Protein AF-D4JEV8-F1 (afdb_monomer_lite)

pLDDT: mean 91.32, std 7.39, range [56.5, 96.88]

Organism: NCBI:txid717960

Radius of gyration: 12.53 Å; chains: 1; bounding box: 25×28×36 Å

Structure (mmCIF, N/CA/C/O backbone):
data_AF-D4JEV8-F1
#
_entry.id   AF-D4JEV8-F1
#
loop_
_atom_site.group_PDB
_atom_site.id
_atom_site.type_symbol
_atom_site.label_atom_id
_atom_site.label_alt_id
_atom_site.label_comp_id
_atom_site.label_asym_id
_atom_site.label_entity_id
_atom_site.label_seq_id
_atom_site.pdbx_PDB_ins_code
_atom_site.Cartn_x
_atom_site.Cartn_y
_atom_site.Cartn_z
_atom_site.occupancy
_atom_site.B_iso_or_equiv
_atom_site.auth_seq_id
_atom_site.auth_comp_id
_atom_site.auth_asym_id
_atom_site.auth_atom_id
_atom_site.pdbx_PDB_model_num
ATOM 1 N N . MET A 1 1 ? -0.895 1.803 -23.359 1.00 56.50 1 MET A N 1
ATOM 2 C CA . MET A 1 1 ? -1.058 0.550 -22.582 1.00 56.50 1 MET A CA 1
ATOM 3 C C . MET A 1 1 ? 0.253 -0.234 -22.430 1.00 56.50 1 MET A C 1
ATOM 5 O O . MET A 1 1 ? 0.335 -1.027 -21.507 1.00 56.50 1 MET A O 1
ATOM 9 N N . ASN A 1 2 ? 1.285 0.006 -23.259 1.00 78.94 2 ASN A N 1
ATOM 10 C CA . ASN A 1 2 ? 2.583 -0.690 -23.169 1.00 78.94 2 ASN A CA 1
ATOM 11 C C . ASN A 1 2 ? 3.472 -0.254 -21.984 1.00 78.94 2 ASN A C 1
ATOM 13 O O . ASN A 1 2 ? 4.395 -0.986 -21.619 1.00 78.94 2 ASN A O 1
ATOM 17 N N . ASP A 1 3 ? 3.178 0.889 -21.360 1.00 91.12 3 ASP A N 1
ATOM 18 C CA . ASP A 1 3 ? 4.032 1.499 -20.323 1.00 91.12 3 ASP A CA 1
ATOM 19 C C . ASP A 1 3 ? 3.563 1.213 -18.891 1.00 91.12 3 ASP A C 1
ATOM 21 O O . ASP A 1 3 ? 4.237 1.569 -17.926 1.00 91.12 3 ASP A O 1
ATOM 25 N N . LEU A 1 4 ? 2.426 0.525 -18.747 1.00 93.75 4 LEU A N 1
ATOM 26 C CA . LEU A 1 4 ? 1.900 0.084 -17.461 1.00 93.75 4 LEU A CA 1
ATOM 27 C C . LEU A 1 4 ? 2.307 -1.365 -17.192 1.00 93.75 4 LEU A C 1
ATOM 29 O O . LEU A 1 4 ? 2.216 -2.234 -18.061 1.00 93.75 4 LEU A O 1
ATOM 33 N N . LYS A 1 5 ? 2.733 -1.626 -15.963 1.00 94.50 5 LYS A N 1
ATOM 34 C CA . LYS A 1 5 ? 3.003 -2.950 -15.417 1.00 94.50 5 LYS A CA 1
ATOM 35 C C . LYS A 1 5 ? 1.938 -3.267 -14.375 1.00 94.50 5 LYS A C 1
ATOM 37 O O . LYS A 1 5 ? 1.683 -2.457 -13.490 1.00 94.50 5 LYS A O 1
ATOM 42 N N . LEU A 1 6 ? 1.310 -4.433 -14.489 1.00 95.56 6 LEU A N 1
ATOM 43 C CA . LEU A 1 6 ? 0.427 -4.941 -13.444 1.00 95.56 6 LEU A CA 1
ATOM 44 C C . LEU A 1 6 ? 1.279 -5.554 -12.332 1.00 95.56 6 LEU A C 1
ATOM 46 O O . LEU A 1 6 ? 2.023 -6.502 -12.581 1.00 95.56 6 LEU A O 1
ATOM 50 N N . ASP A 1 7 ? 1.124 -5.044 -11.118 1.00 95.31 7 ASP A N 1
ATOM 51 C CA . ASP A 1 7 ? 1.669 -5.639 -9.905 1.00 95.31 7 ASP A CA 1
ATOM 52 C C . ASP A 1 7 ? 0.551 -5.901 -8.885 1.00 95.31 7 ASP A C 1
ATOM 54 O O . ASP A 1 7 ? -0.532 -5.311 -8.931 1.00 95.31 7 ASP A O 1
ATOM 58 N N . TYR A 1 8 ? 0.83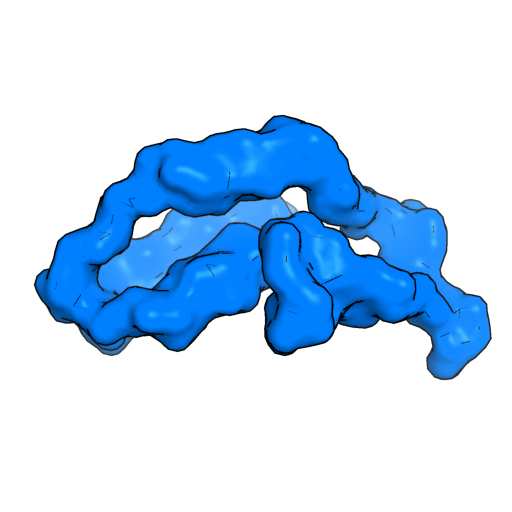4 -6.806 -7.950 1.00 95.88 8 TYR A N 1
ATOM 59 C CA . TYR A 1 8 ? -0.064 -7.183 -6.861 1.00 95.88 8 TYR A CA 1
ATOM 60 C C . TYR A 1 8 ? 0.509 -6.662 -5.546 1.00 95.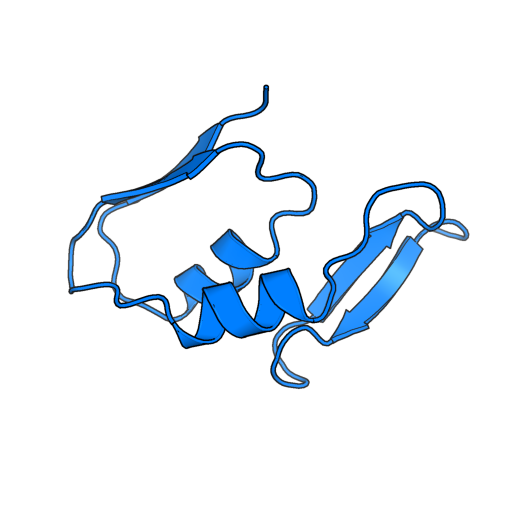88 8 TYR A C 1
ATOM 62 O O . TYR A 1 8 ? 1.682 -6.914 -5.236 1.00 95.88 8 TYR A O 1
ATOM 70 N N . PHE A 1 9 ? -0.292 -5.901 -4.799 1.00 94.38 9 PHE A N 1
ATOM 71 C CA . PHE A 1 9 ? 0.213 -5.134 -3.665 1.00 94.38 9 PHE A CA 1
ATOM 72 C C . PHE A 1 9 ? 0.562 -6.028 -2.466 1.00 94.38 9 PHE A C 1
ATOM 74 O O . PHE A 1 9 ? 1.733 -6.353 -2.270 1.00 94.38 9 PHE A O 1
ATOM 81 N N . ILE A 1 10 ? -0.435 -6.451 -1.686 1.00 93.44 10 ILE A N 1
ATOM 82 C CA . ILE A 1 10 ? -0.268 -7.369 -0.539 1.00 93.44 10 ILE A CA 1
ATOM 83 C C . ILE A 1 10 ? -0.898 -8.733 -0.832 1.00 93.44 10 ILE A C 1
ATOM 85 O O . ILE A 1 10 ? -0.335 -9.773 -0.495 1.00 93.44 10 ILE A O 1
ATOM 89 N N . ARG A 1 11 ? -2.049 -8.729 -1.504 1.00 92.25 11 ARG A N 1
ATOM 90 C CA . ARG A 1 11 ? -2.782 -9.918 -1.945 1.00 92.25 11 ARG A CA 1
ATOM 91 C C . ARG A 1 11 ? -3.099 -9.801 -3.437 1.00 92.25 11 ARG A C 1
ATOM 93 O O . ARG A 1 11 ? -3.041 -8.711 -4.002 1.00 92.25 11 ARG A O 1
ATOM 100 N N . GLN A 1 12 ? -3.440 -10.917 -4.078 1.00 92.25 12 GLN A N 1
ATOM 101 C CA . GLN A 1 12 ? -3.679 -10.963 -5.529 1.00 92.25 12 GLN A CA 1
ATOM 102 C C . GLN A 1 12 ? -4.956 -10.231 -5.986 1.00 92.25 12 GLN A C 1
ATOM 104 O O . GLN A 1 12 ? -5.108 -9.930 -7.171 1.00 92.25 12 GLN A O 1
ATOM 109 N N . ASP A 1 13 ? -5.870 -9.933 -5.067 1.00 93.31 13 ASP A N 1
ATOM 110 C CA . ASP A 1 13 ? -7.063 -9.121 -5.309 1.00 93.31 13 ASP A CA 1
ATOM 111 C C . ASP A 1 13 ? -6.767 -7.610 -5.309 1.00 93.31 13 ASP A C 1
ATOM 113 O O . ASP A 1 13 ? -7.457 -6.865 -6.001 1.00 93.31 13 ASP A O 1
ATOM 117 N N . PHE A 1 14 ? -5.681 -7.163 -4.667 1.00 95.12 14 PHE A N 1
ATOM 118 C CA . PHE A 1 14 ? -5.212 -5.775 -4.734 1.00 95.12 14 PHE A CA 1
ATOM 119 C C . PHE A 1 14 ? -4.271 -5.567 -5.921 1.00 95.12 14 PHE A C 1
ATOM 121 O O . PHE A 1 14 ? -3.046 -5.702 -5.820 1.00 95.12 14 PHE A O 1
ATOM 128 N N . LYS A 1 15 ? -4.871 -5.249 -7.067 1.00 95.44 15 LYS A N 1
ATOM 129 C CA . LYS A 1 15 ? -4.182 -5.008 -8.337 1.00 95.44 15 LYS A CA 1
ATOM 130 C C . LYS A 1 15 ? -3.862 -3.531 -8.503 1.00 95.44 15 LYS A C 1
ATOM 132 O O . LYS A 1 15 ? -4.753 -2.696 -8.381 1.00 95.44 15 LYS A O 1
ATOM 137 N N . LEU A 1 16 ? -2.624 -3.224 -8.877 1.00 95.00 16 LEU A N 1
ATOM 138 C CA . LEU A 1 16 ? -2.217 -1.866 -9.212 1.00 95.00 16 LEU A CA 1
ATOM 139 C C . LEU A 1 16 ? -1.442 -1.857 -10.529 1.00 95.00 16 LEU A C 1
ATOM 141 O O . LEU A 1 16 ? -0.466 -2.588 -10.701 1.00 95.00 16 LEU A O 1
ATOM 145 N N . TYR A 1 17 ? -1.882 -1.017 -11.463 1.00 95.25 17 TYR A N 1
ATOM 146 C CA . TYR A 1 17 ? -1.144 -0.747 -12.691 1.00 95.25 17 TYR A CA 1
ATOM 147 C C . TYR A 1 17 ? -0.179 0.410 -12.441 1.00 95.25 17 TYR A C 1
ATOM 149 O O . TYR A 1 17 ? -0.608 1.529 -12.172 1.00 95.25 17 TYR A O 1
ATOM 157 N N . GLN A 1 18 ? 1.119 0.141 -12.534 1.00 94.50 18 GLN A N 1
ATOM 158 C CA . GLN A 1 18 ? 2.185 1.098 -12.248 1.00 94.50 18 GLN A CA 1
ATOM 159 C C . GLN A 1 18 ? 2.912 1.469 -13.536 1.00 94.50 18 GLN A C 1
ATOM 161 O O . GLN A 1 18 ? 3.198 0.604 -14.364 1.00 94.50 18 GLN A O 1
ATOM 166 N N . HIS A 1 19 ? 3.206 2.752 -13.731 1.00 93.88 19 HIS A N 1
ATOM 167 C CA . HIS A 1 19 ? 3.997 3.180 -14.881 1.00 93.88 19 HIS A CA 1
ATOM 168 C C . HIS A 1 19 ? 5.464 2.788 -14.678 1.00 93.88 19 HIS A C 1
ATOM 170 O O . HIS A 1 19 ? 6.046 3.140 -13.656 1.00 93.88 19 HIS A O 1
ATOM 176 N N . LYS A 1 20 ? 6.073 2.110 -15.659 1.00 91.44 20 LYS A N 1
ATOM 177 C CA . LYS A 1 20 ? 7.424 1.514 -15.559 1.00 91.44 20 LYS A CA 1
ATOM 178 C C . LYS A 1 20 ? 8.525 2.505 -15.156 1.00 91.44 20 LYS A C 1
ATOM 180 O O . LYS A 1 20 ? 9.398 2.152 -14.375 1.00 91.44 20 LYS A O 1
ATOM 185 N N . GLU A 1 21 ? 8.428 3.742 -15.635 1.00 92.12 21 GLU A N 1
ATOM 186 C CA . GLU A 1 21 ? 9.389 4.820 -15.341 1.00 92.12 21 GLU A CA 1
ATOM 187 C C . GLU A 1 21 ? 9.076 5.643 -14.073 1.00 92.12 21 GLU A C 1
ATOM 189 O O . GLU A 1 21 ? 9.798 6.583 -13.753 1.00 92.12 21 GLU A O 1
ATOM 194 N N . HIS A 1 22 ? 7.989 5.340 -13.355 1.00 90.12 22 HIS A N 1
ATOM 195 C CA . HIS A 1 22 ? 7.613 6.047 -12.127 1.00 90.12 22 HIS A CA 1
ATOM 196 C C . HIS A 1 22 ? 7.904 5.197 -10.888 1.00 90.12 22 HIS A C 1
ATOM 198 O O . HIS A 1 22 ? 8.280 4.026 -10.964 1.00 90.12 22 HIS A O 1
ATOM 204 N N . PHE A 1 23 ? 7.729 5.798 -9.714 1.00 89.62 23 PHE A N 1
ATOM 205 C CA . PHE A 1 23 ? 7.833 5.082 -8.451 1.00 89.62 23 PHE A CA 1
ATOM 206 C C . PHE A 1 23 ? 6.885 3.874 -8.419 1.00 89.62 23 PHE A C 1
ATOM 208 O O . PHE A 1 23 ? 5.707 3.965 -8.772 1.00 89.62 23 PHE A O 1
ATOM 215 N N . HIS A 1 24 ? 7.423 2.743 -7.969 1.00 94.00 24 HIS A N 1
ATOM 216 C CA . HIS A 1 24 ? 6.655 1.539 -7.692 1.00 94.00 24 HIS A CA 1
ATOM 217 C C . HIS A 1 24 ? 6.601 1.339 -6.189 1.00 94.00 24 HIS A C 1
ATOM 219 O O . HIS A 1 24 ? 7.605 1.553 -5.502 1.00 94.00 24 HIS A O 1
ATOM 225 N N . PHE A 1 25 ? 5.460 0.873 -5.682 1.00 94.38 25 PHE A N 1
ATOM 226 C CA . PHE A 1 25 ? 5.411 0.447 -4.292 1.00 94.38 25 PHE A CA 1
ATOM 227 C C . PHE A 1 25 ? 6.483 -0.620 -4.048 1.00 94.38 25 PHE A C 1
ATOM 229 O O . PHE A 1 25 ? 6.777 -1.469 -4.896 1.00 94.38 25 PHE A O 1
ATOM 236 N N . ASN A 1 26 ? 7.075 -0.573 -2.866 1.00 93.75 26 ASN A N 1
ATOM 237 C CA . ASN A 1 26 ? 8.181 -1.435 -2.488 1.00 93.75 26 ASN A CA 1
ATOM 238 C C . ASN A 1 26 ? 7.851 -2.165 -1.179 1.00 93.75 26 ASN A C 1
ATOM 240 O O . ASN A 1 26 ? 6.700 -2.205 -0.730 1.00 93.75 26 ASN A O 1
ATOM 244 N N . THR A 1 27 ? 8.858 -2.794 -0.580 1.00 95.19 27 THR A N 1
ATOM 245 C CA . THR A 1 27 ? 8.700 -3.473 0.709 1.00 95.19 27 THR A CA 1
ATOM 246 C C . THR A 1 27 ? 8.256 -2.507 1.808 1.00 95.19 27 THR A C 1
ATOM 248 O O . THR A 1 27 ? 7.372 -2.866 2.579 1.00 95.19 27 THR A O 1
ATOM 251 N N . ASP A 1 28 ? 8.769 -1.277 1.839 1.00 94.00 28 ASP A N 1
ATOM 252 C CA . ASP A 1 28 ? 8.409 -0.285 2.859 1.00 94.00 28 ASP A CA 1
ATOM 253 C C . ASP A 1 28 ? 6.936 0.123 2.745 1.00 94.00 28 ASP A C 1
ATOM 255 O O . ASP A 1 28 ? 6.227 0.131 3.748 1.00 94.00 28 ASP A O 1
ATOM 259 N N . THR A 1 29 ? 6.429 0.360 1.527 1.00 95.19 29 THR A N 1
ATOM 260 C CA . THR A 1 29 ? 5.001 0.648 1.298 1.00 95.19 29 THR A CA 1
ATOM 261 C C . THR A 1 29 ? 4.110 -0.493 1.799 1.00 95.19 29 THR A C 1
ATOM 263 O O . THR A 1 29 ? 3.078 -0.251 2.422 1.00 95.19 29 THR A O 1
ATOM 266 N N . ARG A 1 30 ? 4.515 -1.750 1.566 1.00 95.94 30 ARG A N 1
ATOM 267 C CA . ARG A 1 30 ? 3.778 -2.936 2.039 1.00 95.94 30 ARG A CA 1
ATOM 268 C C . ARG A 1 30 ? 3.810 -3.071 3.559 1.00 95.94 30 ARG A C 1
ATOM 270 O O . ARG A 1 30 ? 2.799 -3.420 4.163 1.00 95.94 30 ARG A O 1
ATOM 277 N N . LEU A 1 31 ? 4.962 -2.824 4.178 1.00 96.88 31 LEU A N 1
ATOM 278 C CA . LEU A 1 31 ? 5.101 -2.867 5.633 1.00 96.88 31 LEU A CA 1
ATOM 279 C C . LEU A 1 31 ? 4.283 -1.758 6.294 1.00 96.88 31 LEU A C 1
ATOM 281 O O . LEU A 1 31 ? 3.597 -2.030 7.275 1.00 96.88 31 LEU A O 1
ATOM 285 N N . LEU A 1 32 ? 4.288 -0.551 5.721 1.00 96.00 32 LEU A N 1
ATOM 286 C CA . LEU A 1 32 ? 3.460 0.556 6.188 1.00 96.00 32 LEU A CA 1
ATOM 287 C C . LEU A 1 32 ? 1.972 0.205 6.104 1.00 96.00 32 LEU A C 1
ATOM 2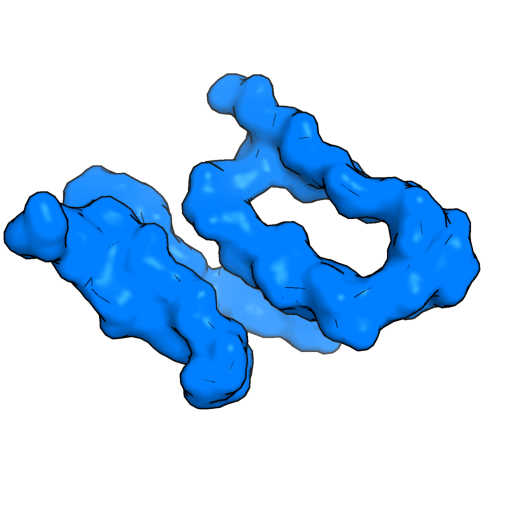89 O O . LEU A 1 32 ? 1.269 0.359 7.095 1.00 96.00 32 LEU A O 1
ATOM 293 N N . ALA A 1 33 ? 1.506 -0.347 4.981 1.00 95.81 33 ALA A N 1
ATOM 294 C CA . ALA A 1 33 ? 0.124 -0.803 4.842 1.00 95.81 33 ALA A CA 1
ATOM 295 C C . ALA A 1 33 ? -0.268 -1.846 5.905 1.00 95.81 33 ALA A C 1
ATOM 297 O O . ALA A 1 33 ? -1.292 -1.693 6.563 1.00 95.81 33 ALA A O 1
ATOM 298 N N . ASN A 1 34 ? 0.574 -2.853 6.153 1.00 95.19 34 ASN A N 1
ATOM 299 C CA . ASN A 1 34 ? 0.327 -3.836 7.216 1.00 95.19 34 ASN A CA 1
ATOM 300 C C . ASN A 1 34 ? 0.370 -3.238 8.635 1.00 95.19 34 ASN A C 1
ATOM 302 O O . ASN A 1 34 ? -0.199 -3.815 9.560 1.00 95.19 34 ASN A O 1
ATOM 306 N N . PHE A 1 35 ? 1.066 -2.116 8.824 1.00 96.25 35 PHE A N 1
ATOM 307 C CA . PHE A 1 35 ? 1.142 -1.409 10.100 1.00 96.25 35 PHE 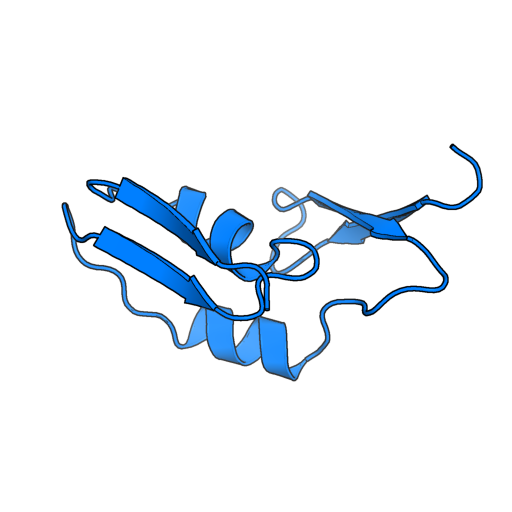A CA 1
ATOM 308 C C . PHE A 1 35 ? -0.058 -0.478 10.341 1.00 96.25 35 PHE A C 1
ATOM 310 O O . PHE A 1 35 ? -0.372 -0.183 11.497 1.00 96.25 35 PHE A O 1
ATOM 317 N N . LEU A 1 36 ? -0.729 -0.019 9.277 1.00 94.06 36 LEU A N 1
ATOM 318 C CA . LEU A 1 36 ? -1.888 0.866 9.377 1.00 94.06 36 LEU A CA 1
ATOM 319 C C . LEU A 1 36 ? -3.005 0.214 10.200 1.00 94.06 36 LEU A C 1
ATOM 321 O O . LEU A 1 36 ? -3.417 -0.919 9.957 1.00 94.06 36 LEU A O 1
ATOM 325 N N . LYS A 1 37 ? -3.526 0.985 11.153 1.00 93.25 37 LYS A N 1
ATOM 326 C CA . LYS A 1 37 ? -4.761 0.690 11.877 1.00 93.25 37 LYS A CA 1
ATOM 327 C C . LYS A 1 37 ? -5.743 1.796 11.543 1.00 93.25 37 LYS A C 1
ATOM 329 O O . LYS A 1 37 ? -5.455 2.955 11.825 1.00 93.25 37 LYS A O 1
ATOM 334 N N . VAL A 1 38 ? -6.852 1.422 10.923 1.00 93.44 38 VAL A N 1
ATOM 335 C CA . VAL A 1 38 ? -7.920 2.337 10.523 1.00 93.44 38 VAL A CA 1
ATOM 336 C C . VAL A 1 38 ? -9.155 1.942 11.314 1.00 93.44 38 VAL A C 1
ATOM 338 O O . VAL A 1 38 ? -9.552 0.778 11.268 1.00 93.44 38 VAL A O 1
ATOM 341 N N . ASN A 1 39 ? -9.715 2.877 12.080 1.00 92.12 39 ASN A N 1
ATOM 342 C CA . ASN A 1 39 ? -10.949 2.638 12.821 1.00 92.12 39 ASN A CA 1
ATOM 343 C C . ASN A 1 39 ? -12.167 3.037 11.980 1.00 92.12 39 ASN A C 1
ATOM 345 O O . ASN A 1 39 ? -12.082 3.877 11.079 1.00 92.12 39 ASN A O 1
ATOM 349 N N . ASP A 1 40 ? -13.317 2.459 12.319 1.00 91.38 40 ASP A N 1
ATOM 350 C CA . ASP A 1 40 ? -14.575 2.749 11.639 1.00 91.38 40 ASP A CA 1
ATOM 351 C C . ASP A 1 40 ? -14.885 4.252 11.664 1.00 91.38 40 ASP A C 1
ATOM 353 O O . ASP A 1 40 ? -14.765 4.926 12.691 1.00 91.38 40 ASP A O 1
ATOM 357 N N . GLN A 1 41 ? -15.332 4.769 10.521 1.00 91.94 41 GLN A N 1
ATOM 358 C CA . GLN A 1 41 ? -15.736 6.161 10.318 1.00 91.94 41 GLN A CA 1
ATOM 359 C C . GLN A 1 41 ? -14.610 7.199 10.491 1.00 91.94 41 GLN A C 1
ATOM 361 O O . GLN A 1 41 ? -14.879 8.405 10.566 1.00 91.94 41 GLN A O 1
ATOM 366 N N . GLU A 1 42 ? -13.343 6.779 10.490 1.00 93.31 42 GLU A N 1
ATOM 367 C CA . GLU A 1 42 ? -12.217 7.710 10.426 1.00 93.31 42 GLU A CA 1
ATOM 368 C C . GLU A 1 42 ? -12.079 8.349 9.040 1.00 93.31 42 GLU A C 1
ATOM 370 O O . GLU A 1 42 ? -12.613 7.881 8.032 1.00 93.31 42 GLU A O 1
ATOM 375 N N . THR A 1 43 ? -11.378 9.481 8.997 1.00 94.00 43 THR A N 1
ATOM 376 C CA . THR A 1 43 ? -10.984 10.135 7.748 1.00 94.00 43 THR A CA 1
ATOM 377 C C . THR A 1 43 ? -9.495 9.921 7.532 1.00 94.00 43 THR A C 1
ATOM 379 O O . THR A 1 43 ? -8.694 10.295 8.387 1.00 94.00 43 THR A O 1
ATOM 382 N N . VAL A 1 44 ? -9.133 9.348 6.386 1.00 94.69 44 VAL A N 1
ATOM 383 C CA . VAL A 1 44 ? -7.744 9.058 6.019 1.00 94.69 44 VAL A CA 1
ATOM 384 C C . VAL A 1 44 ? -7.275 10.052 4.959 1.00 94.69 44 VAL A C 1
ATOM 386 O O . VAL A 1 44 ? -7.981 10.309 3.985 1.00 94.69 44 VAL A O 1
ATOM 389 N N . LEU A 1 45 ? -6.078 10.608 5.151 1.00 94.88 45 LEU A N 1
ATOM 390 C CA . LEU A 1 45 ? -5.394 11.464 4.183 1.00 94.88 45 LEU A CA 1
ATOM 391 C C . LEU A 1 45 ? -4.041 10.843 3.832 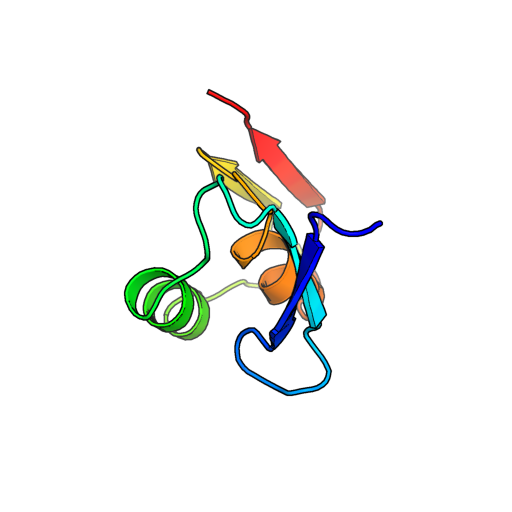1.00 94.88 45 LEU A C 1
ATOM 393 O O . LEU A 1 45 ? -3.172 10.745 4.697 1.00 94.88 45 LEU A O 1
ATOM 397 N N . ASP A 1 46 ? -3.864 10.463 2.568 1.00 93.44 46 ASP A N 1
ATOM 398 C CA . ASP A 1 46 ? -2.576 10.012 2.036 1.00 93.44 46 ASP A CA 1
ATOM 399 C C . ASP A 1 46 ? -1.804 11.211 1.458 1.00 93.44 46 ASP A C 1
ATOM 401 O O . ASP A 1 46 ? -2.294 11.928 0.580 1.00 93.44 46 ASP A O 1
ATOM 405 N N . ILE A 1 47 ? -0.608 11.477 1.986 1.00 93.06 47 ILE A N 1
ATOM 406 C CA . ILE A 1 47 ? 0.249 12.596 1.570 1.00 93.06 47 ILE A CA 1
ATOM 407 C C . ILE A 1 47 ? 1.437 12.027 0.808 1.00 93.06 47 ILE A C 1
ATOM 409 O O . ILE A 1 47 ? 2.165 11.181 1.322 1.00 93.06 47 ILE A O 1
ATOM 413 N N . GLY A 1 48 ? 1.667 12.525 -0.409 1.00 88.44 48 GLY A N 1
ATOM 414 C CA . GLY A 1 48 ? 2.651 11.910 -1.302 1.00 88.44 48 GLY A CA 1
ATOM 415 C C . GLY A 1 48 ? 2.120 10.622 -1.939 1.00 88.44 48 GLY A C 1
ATOM 416 O O . GLY A 1 48 ? 2.896 9.723 -2.248 1.00 88.44 48 GLY A O 1
ATOM 417 N N . THR A 1 49 ? 0.802 10.580 -2.168 1.00 87.50 49 THR A N 1
ATOM 418 C CA . THR A 1 49 ? -0.001 9.433 -2.637 1.00 87.50 49 THR A CA 1
ATOM 419 C C . THR A 1 49 ? 0.626 8.646 -3.796 1.00 87.50 49 THR A C 1
ATOM 421 O O . THR A 1 49 ? 0.470 7.430 -3.888 1.00 87.50 49 THR A O 1
ATOM 424 N N . ASN A 1 50 ? 1.351 9.323 -4.696 1.00 91.00 50 ASN A N 1
ATOM 425 C CA . ASN A 1 50 ? 1.996 8.738 -5.873 1.00 91.00 50 ASN A CA 1
ATOM 426 C C . ASN A 1 50 ? 1.030 7.874 -6.713 1.00 91.00 50 ASN A C 1
ATOM 428 O O . ASN A 1 50 ? 0.205 8.419 -7.440 1.00 91.00 50 ASN A O 1
ATOM 432 N N . ASN A 1 51 ? 1.130 6.547 -6.611 1.00 91.44 51 ASN A N 1
ATOM 433 C CA . ASN A 1 51 ? 0.330 5.569 -7.344 1.00 91.44 51 ASN A CA 1
ATOM 434 C C . ASN A 1 51 ? -0.892 5.062 -6.554 1.00 91.44 51 ASN A C 1
ATOM 436 O O . ASN A 1 51 ? -1.619 4.211 -7.056 1.00 91.44 51 ASN A O 1
ATOM 440 N N . GLY A 1 52 ? -1.116 5.562 -5.336 1.00 93.62 52 GLY A N 1
ATOM 441 C CA . GLY A 1 52 ? -2.288 5.256 -4.518 1.00 93.62 52 GLY A CA 1
ATOM 442 C C . GLY A 1 52 ? -2.275 3.879 -3.856 1.00 93.62 52 GLY A C 1
ATOM 443 O O . GLY A 1 52 ? -3.329 3.411 -3.436 1.00 93.62 52 GLY A O 1
ATOM 444 N N . ALA A 1 53 ? -1.121 3.210 -3.741 1.00 95.56 53 ALA A N 1
ATOM 445 C CA . ALA A 1 53 ? -1.041 1.874 -3.140 1.00 95.56 53 ALA A CA 1
ATOM 446 C C . ALA A 1 53 ? -1.608 1.805 -1.705 1.00 95.56 53 ALA A C 1
ATOM 448 O O . ALA A 1 53 ? -2.242 0.812 -1.347 1.00 95.56 53 ALA A O 1
ATOM 449 N N . LEU A 1 54 ? -1.413 2.851 -0.892 1.00 95.56 54 LEU A N 1
ATOM 450 C CA . LEU A 1 54 ? -1.949 2.903 0.472 1.00 95.56 54 LEU A CA 1
ATOM 451 C C . LEU A 1 54 ? -3.458 3.165 0.485 1.00 95.56 54 LEU A C 1
ATOM 453 O O . LEU A 1 54 ? -4.168 2.503 1.235 1.00 95.56 54 LEU A O 1
ATOM 457 N N . LEU A 1 55 ? -3.967 4.050 -0.376 1.00 94.62 55 LEU A N 1
ATOM 458 C CA . LEU A 1 55 ? -5.413 4.259 -0.517 1.00 94.62 55 LEU A CA 1
ATOM 459 C C . LEU A 1 55 ? -6.131 2.997 -1.010 1.00 94.62 55 LEU A C 1
ATOM 461 O O . LEU A 1 55 ? -7.177 2.653 -0.470 1.00 94.62 55 LEU A O 1
ATOM 465 N N . LEU A 1 56 ? -5.535 2.258 -1.953 1.00 95.00 56 LEU A N 1
ATOM 466 C CA . LEU A 1 56 ? -6.044 0.955 -2.395 1.00 95.00 56 LEU A CA 1
ATOM 467 C C . LEU A 1 56 ? -6.136 -0.046 -1.232 1.00 95.00 56 LEU A C 1
ATOM 469 O O . LEU A 1 56 ? -7.055 -0.853 -1.181 1.00 95.00 56 LEU A O 1
ATOM 473 N N . TRP A 1 57 ? -5.187 -0.012 -0.297 1.00 95.25 57 TRP A N 1
ATOM 474 C CA . TRP A 1 57 ? -5.239 -0.854 0.897 1.00 95.25 57 TRP A CA 1
ATOM 475 C C . TRP A 1 57 ? -6.293 -0.399 1.900 1.00 95.25 57 TRP A C 1
ATOM 477 O O . TRP A 1 57 ? -6.935 -1.240 2.527 1.00 95.25 57 TRP A O 1
ATOM 487 N N . VAL A 1 58 ? -6.472 0.913 2.055 1.00 94.88 58 VAL A N 1
ATOM 488 C CA . VAL A 1 58 ? -7.449 1.483 2.987 1.00 94.88 58 VAL A CA 1
ATOM 489 C C . VAL A 1 58 ? -8.893 1.241 2.531 1.00 94.88 58 VAL A C 1
ATOM 491 O O . VAL A 1 58 ? -9.779 1.153 3.374 1.00 94.88 58 VAL A O 1
ATOM 494 N N . ASP A 1 59 ? -9.122 1.042 1.232 1.00 92.12 59 ASP A N 1
ATOM 495 C CA . ASP A 1 59 ? -10.435 0.755 0.629 1.00 92.12 59 ASP A CA 1
ATOM 496 C C . ASP A 1 59 ? -11.154 -0.474 1.222 1.00 92.12 59 ASP A C 1
ATOM 498 O O . ASP A 1 59 ? -12.366 -0.611 1.106 1.00 92.12 59 ASP A O 1
ATOM 502 N N . GLN A 1 60 ? -10.431 -1.368 1.903 1.00 92.06 60 GLN A N 1
ATOM 503 C CA . GLN A 1 60 ? -11.036 -2.525 2.571 1.00 92.06 60 GLN A CA 1
ATOM 504 C C . GLN A 1 60 ? -11.644 -2.216 3.954 1.00 92.06 60 GLN A C 1
ATOM 506 O O . GLN A 1 60 ? -12.214 -3.121 4.565 1.00 92.06 60 GLN A O 1
ATOM 511 N N . PHE A 1 61 ? -11.476 -0.997 4.479 1.00 93.56 61 PHE A N 1
ATOM 512 C CA . PHE A 1 61 ? -11.984 -0.579 5.790 1.00 93.56 61 PHE A CA 1
ATOM 513 C C . PHE A 1 61 ? -13.198 0.351 5.655 1.00 93.56 61 PHE A C 1
ATOM 515 O O . PHE A 1 61 ? -13.313 1.119 4.703 1.00 93.56 61 PHE A O 1
ATOM 522 N N . GLU A 1 62 ? -14.073 0.343 6.663 1.00 91.81 62 GLU A N 1
ATOM 523 C CA . GLU A 1 62 ? -15.261 1.205 6.743 1.00 91.81 62 GLU A CA 1
ATOM 524 C C . GLU A 1 62 ? -14.891 2.633 7.181 1.00 91.81 62 GLU A C 1
ATOM 526 O O . GLU A 1 62 ? -15.130 3.055 8.313 1.00 91.81 62 GLU A O 1
ATOM 531 N N . VAL A 1 63 ? -14.276 3.398 6.284 1.00 91.56 63 VAL A N 1
ATOM 532 C CA . VAL A 1 63 ? -13.893 4.799 6.522 1.00 91.56 63 VAL A CA 1
ATOM 533 C C . VAL A 1 63 ? -15.025 5.773 6.206 1.00 91.56 63 VAL A C 1
ATOM 535 O O . VAL A 1 63 ? -15.869 5.530 5.348 1.00 91.56 63 VAL A O 1
ATOM 538 N N . LYS A 1 64 ? -15.016 6.940 6.858 1.00 86.88 64 LYS A N 1
ATOM 539 C CA . LYS A 1 64 ? -15.945 8.031 6.532 1.00 86.88 64 LYS A CA 1
ATOM 540 C C . LYS A 1 64 ? -15.550 8.727 5.233 1.00 86.88 64 LYS A C 1
ATOM 542 O O . LYS A 1 64 ? -16.421 9.074 4.447 1.00 86.88 64 LYS A O 1
ATOM 547 N N . ASN A 1 65 ? -14.250 8.974 5.047 1.00 87.00 65 ASN A N 1
ATOM 548 C CA . ASN A 1 65 ? -13.679 9.567 3.837 1.00 87.00 65 ASN A CA 1
ATOM 549 C C . ASN A 1 65 ? -12.225 9.102 3.643 1.00 87.00 65 ASN A C 1
ATOM 551 O O . ASN A 1 65 ? -11.456 9.071 4.606 1.00 87.00 65 ASN A O 1
ATOM 555 N N . SER A 1 66 ? -11.834 8.871 2.390 1.00 82.00 66 SER A N 1
ATOM 556 C CA . SER A 1 66 ? -10.442 8.671 1.960 1.00 82.00 66 SER A CA 1
ATOM 557 C C . SER A 1 66 ? -10.048 9.797 1.013 1.00 82.00 66 SER A C 1
ATOM 559 O O . SER A 1 66 ? -10.751 10.053 0.037 1.00 82.00 66 SER A O 1
ATOM 561 N N . MET A 1 67 ? -8.949 10.489 1.301 1.00 89.81 67 MET A N 1
ATOM 562 C CA . MET A 1 67 ? -8.505 11.667 0.552 1.00 89.81 67 MET A CA 1
ATOM 563 C C . MET A 1 67 ? -7.048 11.522 0.108 1.00 89.81 67 MET A C 1
ATOM 565 O O . MET A 1 67 ? -6.219 10.978 0.838 1.00 89.81 67 MET A O 1
ATOM 569 N N . GLU A 1 68 ? -6.732 12.065 -1.068 1.00 85.81 68 GLU A N 1
ATOM 570 C CA . GLU A 1 68 ? -5.365 12.183 -1.584 1.00 85.81 68 GLU A CA 1
ATOM 571 C C . GLU A 1 68 ? -4.867 13.632 -1.499 1.00 85.81 68 GLU A C 1
ATOM 573 O O . GLU A 1 68 ? -5.606 14.577 -1.781 1.00 85.81 68 GLU A O 1
ATOM 578 N N . SER A 1 69 ? -3.591 13.808 -1.159 1.00 80.81 69 SER A N 1
ATOM 579 C CA . SER A 1 69 ? -2.854 15.054 -1.370 1.00 80.81 69 SER A CA 1
ATOM 580 C C . SER A 1 69 ? -1.648 14.790 -2.267 1.00 80.81 69 SER A C 1
ATOM 582 O O . SER A 1 69 ? -0.825 13.904 -1.999 1.00 80.81 69 SER A O 1
ATOM 584 N N . LYS A 1 70 ? -1.557 15.559 -3.356 1.00 68.56 70 LYS A N 1
ATOM 585 C CA . LYS A 1 70 ? -0.418 15.555 -4.279 1.00 68.56 70 LYS A CA 1
ATOM 586 C C . LYS A 1 70 ? 0.483 16.728 -3.909 1.00 68.56 70 LYS A C 1
ATOM 588 O O . LYS A 1 70 ? 0.029 17.870 -3.933 1.00 68.56 70 LYS A O 1
ATOM 593 N N . CYS A 1 71 ? 1.716 16.420 -3.518 1.00 56.97 71 CYS A N 1
ATOM 594 C CA . CYS A 1 71 ? 2.778 17.412 -3.378 1.00 56.97 71 CYS A CA 1
ATOM 595 C C . CYS A 1 71 ? 3.356 17.769 -4.748 1.00 56.97 71 CYS A C 1
ATOM 597 O O . CYS A 1 71 ? 3.416 16.858 -5.608 1.00 56.97 71 CYS A O 1
#

Foldseek 3Di:
DVQWDWDAQQDNVLIFTDGNPFDDDDPVNNVVLVVDDDDAQAEAEDECCGRVSSVSSCVVHRYVYYYYDHD

Sequence (71 aa):
MNDLKLDYFIRQDFKLYQHKEHFHFNTDTRLLANFLKVNDQETVLDIGTNNGALLLWVDQFEVKNSMESKC

InterPro domains:
  IPR029063 S-adenosyl-L-methionine-dependent methyltransferase superfamily [G3DSA:3.40.50.150] 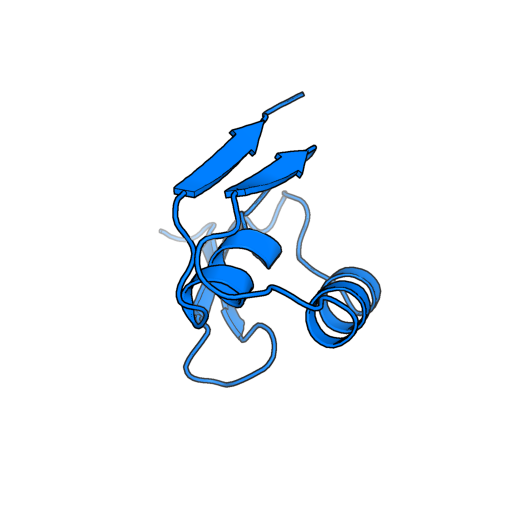(5-66)
  IPR029063 S-adenosyl-L-methionine-dependent methyltransferase superfamily [SSF53335] (11-57)

Secondary structure (DSSP, 8-state):
-TTEEEEESSSTTSEEEEETTS----HHHHHHHHH----TT-EEEEES-TT-HHHHHHTTS--SEEEEE--